Protein AF-A8DW96-F1 (afdb_monomer_lite)

Secondary structure (DSSP, 8-state):
--SEEEEEE---EEE-SSS-EEEE-HHHHHHHHHHHHHHHHHHH-TTSSTT--EEEEEE--TT-HHHHHHHHH--

Sequence (75 aa):
DGDVILGCLISVREKESYDKCGKFFEAGISRAESVIYVIDKINEDPALLPGIKLGYDIRDYCDSPALAMQHAYDF

InterPro domains:
  IPR000337 GPCR, family 3 [PR00248] (1-12)
  IPR000337 GPCR, family 3 [PR00248] (28-43)
  IPR000337 GPCR, family 3 [PR00248] (43-62)
  IPR001828 Receptor, ligand binding region [PF01094] (32-75)
  IPR028082 Periplasmic binding protein-like I [SSF53822] (1-75)
  IPR050726 Metabotropic Glutamate Receptor [PTHR24060] (1-75)

pLDDT: mean 94.91, std 4.93, range [73.0, 98.44]

Foldseek 3Di:
DWPAEAEAEFAQFAAPDLPDGHHGDVVSVVVVVVVVVVLVVQQPDCVHPHPTRYHYDYDHQNPHPVSVVVSVVVD

Organism: Nematostella vectensis (NCBI:txid45351)

Structure (mmCIF, N/CA/C/O backbone):
data_AF-A8DW96-F1
#
_entry.id   AF-A8DW96-F1
#
loop_
_atom_site.group_PDB
_atom_site.id
_atom_site.type_symbol
_atom_site.label_atom_id
_atom_site.label_alt_id
_atom_site.label_comp_id
_atom_site.label_asym_id
_atom_site.label_entity_id
_atom_site.label_seq_id
_atom_site.pdbx_PDB_ins_code
_atom_site.Cartn_x
_atom_site.Cartn_y
_atom_site.Cartn_z
_atom_site.occupancy
_atom_site.B_iso_or_equiv
_atom_site.auth_seq_id
_atom_site.auth_comp_id
_atom_site.auth_asym_id
_atom_site.auth_atom_id
_atom_site.pdbx_PDB_model_num
ATOM 1 N N . ASP A 1 1 ? 1.039 -4.184 10.827 1.00 84.62 1 ASP A N 1
ATOM 2 C CA . ASP A 1 1 ? 0.220 -4.653 11.967 1.00 84.62 1 ASP A CA 1
ATOM 3 C C . ASP A 1 1 ? -1.146 -3.999 11.966 1.00 84.62 1 ASP A C 1
ATOM 5 O O . ASP A 1 1 ? -1.251 -2.810 11.686 1.00 84.62 1 ASP A O 1
ATOM 9 N N . GLY A 1 2 ? -2.174 -4.778 12.272 1.00 95.06 2 GLY A N 1
ATOM 10 C CA . GLY A 1 2 ? -3.581 -4.391 12.272 1.00 95.06 2 GLY A CA 1
ATOM 11 C C . GLY A 1 2 ? -4.436 -5.652 12.377 1.00 95.06 2 GLY A C 1
ATOM 12 O O . GLY A 1 2 ? -3.952 -6.742 12.072 1.00 95.06 2 GLY A O 1
ATOM 13 N N . ASP A 1 3 ? -5.681 -5.509 12.813 1.00 97.88 3 ASP A N 1
ATOM 14 C CA . ASP A 1 3 ? -6.648 -6.610 12.874 1.00 97.88 3 ASP A CA 1
ATOM 15 C C . ASP A 1 3 ? -7.042 -7.077 11.465 1.00 97.88 3 ASP A C 1
ATOM 17 O O . ASP A 1 3 ? -7.309 -8.256 11.236 1.00 97.88 3 ASP A O 1
ATOM 21 N N . VAL A 1 4 ? -7.039 -6.147 10.503 1.00 97.69 4 VAL A N 1
ATOM 22 C CA . VAL A 1 4 ? -7.228 -6.406 9.072 1.00 97.69 4 VAL A CA 1
ATOM 23 C C . VAL A 1 4 ? -6.115 -5.712 8.297 1.00 97.69 4 VAL A C 1
ATOM 25 O O . VAL A 1 4 ? -5.863 -4.525 8.503 1.00 97.69 4 VAL A O 1
ATOM 28 N N . ILE A 1 5 ? -5.458 -6.438 7.392 1.00 98.00 5 ILE A N 1
ATOM 29 C CA . ILE A 1 5 ? -4.371 -5.911 6.560 1.00 98.00 5 ILE A CA 1
ATOM 30 C C . ILE A 1 5 ? -4.862 -5.713 5.127 1.00 98.00 5 ILE A C 1
ATOM 32 O O . ILE A 1 5 ? -5.373 -6.643 4.504 1.00 98.00 5 ILE A O 1
ATOM 36 N N . LEU A 1 6 ? -4.685 -4.505 4.593 1.00 97.25 6 LEU A N 1
ATOM 37 C CA . LEU A 1 6 ? -4.941 -4.194 3.189 1.00 97.25 6 LEU A CA 1
ATOM 38 C C . LEU A 1 6 ? -3.659 -4.379 2.364 1.00 97.25 6 LEU A C 1
ATOM 40 O O . LEU A 1 6 ? -2.714 -3.596 2.482 1.00 97.25 6 LEU A O 1
ATOM 44 N N . GLY A 1 7 ? -3.638 -5.406 1.514 1.00 97.12 7 GLY A N 1
ATOM 45 C CA . GLY A 1 7 ? -2.569 -5.624 0.536 1.00 97.12 7 GLY A CA 1
ATOM 46 C C . GLY A 1 7 ? -2.667 -4.640 -0.634 1.00 97.12 7 GLY A C 1
ATOM 47 O O . GLY A 1 7 ? -3.737 -4.462 -1.218 1.00 97.12 7 GLY A O 1
ATOM 48 N N . CYS A 1 8 ? -1.554 -3.994 -0.978 1.00 97.12 8 CYS A N 1
ATOM 49 C CA . CYS A 1 8 ? -1.488 -2.934 -1.981 1.00 97.12 8 CYS A CA 1
ATOM 50 C C . CYS A 1 8 ? -0.308 -3.151 -2.938 1.00 97.12 8 CYS A C 1
ATOM 52 O O . CYS A 1 8 ? 0.846 -3.177 -2.516 1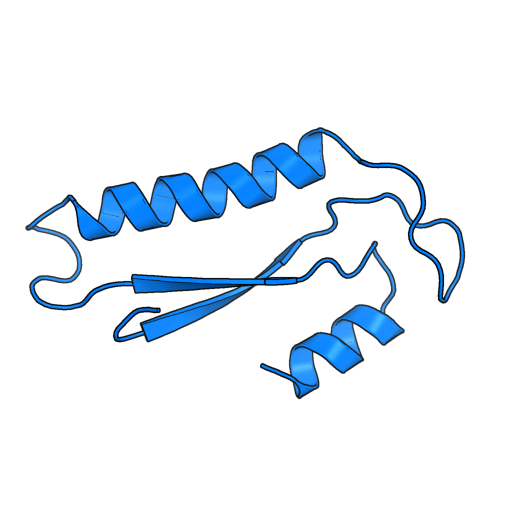.00 97.12 8 CYS A O 1
ATOM 54 N N . LEU A 1 9 ? -0.583 -3.232 -4.243 1.00 97.06 9 LEU A N 1
ATOM 55 C CA . LEU A 1 9 ? 0.447 -3.185 -5.287 1.00 97.06 9 LEU A CA 1
ATOM 56 C C . LEU A 1 9 ? 0.534 -1.767 -5.847 1.00 97.06 9 LEU A C 1
ATOM 58 O O . LEU A 1 9 ? -0.407 -1.284 -6.478 1.00 97.06 9 LEU A O 1
ATOM 62 N N . ILE A 1 10 ? 1.662 -1.095 -5.620 1.00 97.00 10 ILE A N 1
ATOM 63 C CA . ILE A 1 10 ? 1.874 0.293 -6.049 1.00 97.00 10 ILE A CA 1
ATOM 64 C C . ILE A 1 10 ? 3.231 0.396 -6.730 1.00 97.00 10 ILE A C 1
ATOM 66 O O . ILE A 1 10 ? 4.245 0.060 -6.138 1.00 97.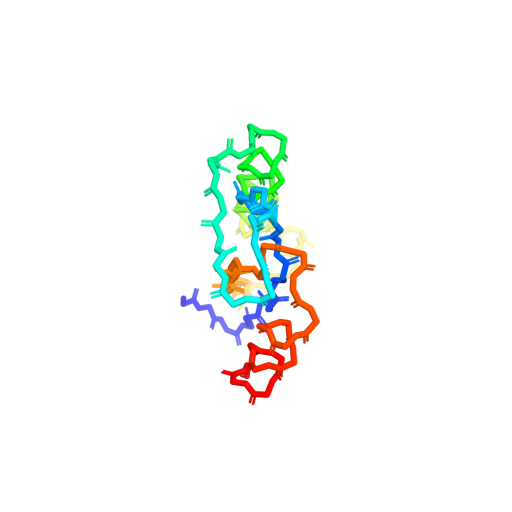00 10 ILE A O 1
ATOM 70 N N . SER A 1 11 ? 3.250 0.894 -7.965 1.00 95.69 11 SER A N 1
ATOM 71 C CA . SER A 1 11 ? 4.488 1.163 -8.697 1.00 95.69 11 SER A CA 1
ATOM 72 C C . SER A 1 11 ? 5.114 2.451 -8.148 1.00 95.69 11 SER A C 1
ATOM 74 O O . SER A 1 11 ? 4.645 3.549 -8.467 1.00 95.69 11 SER A O 1
ATOM 76 N N . VAL A 1 12 ? 6.112 2.329 -7.259 1.00 96.56 12 VAL A N 1
ATOM 77 C CA . VAL A 1 12 ? 6.871 3.484 -6.719 1.00 96.56 12 VAL A CA 1
ATOM 78 C C . VAL A 1 12 ? 8.169 3.733 -7.479 1.00 96.56 12 VAL A C 1
ATOM 80 O O . VAL A 1 12 ? 8.788 4.787 -7.323 1.00 96.56 12 VAL A O 1
ATOM 83 N N . ARG A 1 13 ? 8.569 2.783 -8.325 1.00 95.25 13 ARG A N 1
ATOM 84 C CA . ARG A 1 13 ? 9.673 2.902 -9.275 1.00 95.25 13 ARG A CA 1
ATOM 85 C C . ARG A 1 13 ? 9.173 2.642 -10.689 1.00 95.25 13 ARG A C 1
ATOM 87 O O . ARG A 1 13 ? 8.280 1.833 -10.899 1.00 95.25 13 ARG A O 1
ATOM 94 N N . GLU A 1 14 ? 9.779 3.309 -11.661 1.00 91.38 14 GLU A N 1
ATOM 95 C CA . GLU A 1 14 ? 9.534 3.045 -13.077 1.00 91.38 14 GLU A CA 1
ATOM 96 C C . GLU A 1 14 ? 9.963 1.621 -13.453 1.00 91.38 14 GLU A C 1
ATOM 98 O O . GLU A 1 14 ? 10.828 1.016 -12.814 1.00 91.38 14 GLU A O 1
ATOM 103 N N . LYS A 1 15 ? 9.408 1.092 -14.541 1.00 88.62 15 LYS A N 1
ATOM 104 C CA . LYS A 1 15 ? 9.889 -0.155 -15.132 1.00 88.62 15 LYS A CA 1
ATOM 105 C C . LYS A 1 15 ? 11.173 0.089 -15.925 1.00 88.62 15 LYS A C 1
ATOM 107 O O . LYS A 1 15 ? 11.149 0.840 -16.896 1.00 88.62 15 LYS A O 1
ATOM 112 N N . GLU A 1 16 ? 12.266 -0.586 -15.568 1.00 86.56 16 GLU A N 1
ATOM 113 C CA . GLU A 1 16 ? 13.504 -0.564 -16.365 1.00 86.56 16 GLU A CA 1
ATOM 114 C C . GLU A 1 16 ? 13.572 -1.763 -17.322 1.00 86.56 16 GLU A C 1
ATOM 116 O O . GLU A 1 16 ? 13.784 -1.599 -18.523 1.00 86.56 16 GLU A O 1
ATOM 121 N N . SER A 1 17 ? 13.338 -2.975 -16.812 1.00 82.94 17 SER A N 1
ATOM 122 C CA . SER A 1 17 ? 13.285 -4.214 -17.601 1.00 82.94 17 SER A CA 1
ATOM 123 C C . SER A 1 17 ? 12.187 -5.151 -17.085 1.00 82.94 17 SER A C 1
ATOM 125 O O . SER A 1 17 ? 11.330 -4.762 -16.295 1.00 82.94 17 SER A O 1
ATOM 127 N N . TYR A 1 18 ? 12.155 -6.396 -17.570 1.00 74.00 18 TYR A N 1
ATOM 128 C CA . TYR A 1 18 ? 11.171 -7.392 -17.133 1.00 74.00 18 TYR A CA 1
ATOM 129 C C . TYR A 1 18 ? 11.277 -7.718 -15.629 1.00 74.00 18 TYR A C 1
ATOM 131 O O . TYR A 1 18 ? 10.265 -7.934 -14.964 1.00 74.00 18 TYR A O 1
ATOM 139 N N . ASP A 1 19 ? 12.497 -7.718 -15.102 1.00 73.00 19 ASP A N 1
ATOM 140 C CA . ASP A 1 19 ? 12.886 -8.171 -13.765 1.00 73.00 19 ASP A CA 1
ATOM 141 C C . ASP A 1 19 ? 13.553 -7.076 -12.912 1.00 73.00 19 ASP A C 1
ATOM 143 O O . ASP A 1 19 ? 13.896 -7.326 -11.757 1.00 73.00 19 ASP A O 1
ATOM 147 N N . LYS A 1 20 ? 13.743 -5.866 -13.459 1.00 83.00 20 LYS A N 1
ATOM 148 C CA . LYS A 1 20 ? 14.391 -4.754 -12.755 1.00 83.00 20 LYS A CA 1
ATOM 149 C C . LYS A 1 20 ? 13.509 -3.521 -12.689 1.00 83.00 20 LYS A C 1
ATOM 151 O O . LYS A 1 20 ? 12.983 -3.031 -13.691 1.00 83.00 20 LYS A O 1
ATOM 156 N N . CYS A 1 21 ? 13.416 -3.011 -11.471 1.00 91.56 21 CYS A N 1
ATOM 157 C CA . CYS A 1 21 ? 12.861 -1.710 -11.162 1.00 91.56 21 CYS A CA 1
ATOM 158 C C . CYS A 1 21 ? 13.880 -0.622 -11.483 1.00 91.56 21 CYS A C 1
ATOM 160 O O . CYS A 1 21 ? 15.043 -0.733 -11.096 1.00 91.56 21 CYS A O 1
ATOM 162 N N . GLY A 1 22 ? 13.414 0.433 -12.133 1.00 92.75 22 GLY A N 1
ATOM 163 C CA . GLY A 1 22 ? 14.186 1.621 -12.442 1.00 92.75 22 GLY A CA 1
ATOM 164 C C . GLY A 1 22 ? 14.182 2.635 -11.304 1.00 92.75 22 GLY A C 1
ATOM 165 O O . GLY A 1 22 ? 14.202 2.305 -10.114 1.00 92.75 22 GLY A O 1
ATOM 166 N N . LYS A 1 23 ? 14.183 3.911 -11.687 1.00 95.50 23 LYS A N 1
ATOM 167 C CA . LYS A 1 23 ? 14.250 5.038 -10.753 1.00 95.50 23 LYS A CA 1
ATOM 168 C C . LYS A 1 23 ? 12.930 5.231 -10.022 1.00 95.50 23 LYS A C 1
ATOM 170 O O . LYS A 1 23 ? 11.880 4.814 -10.497 1.00 95.50 23 LYS A O 1
ATOM 175 N N . PHE A 1 24 ? 12.991 5.903 -8.877 1.00 95.50 24 PHE A N 1
ATOM 176 C CA . PHE A 1 24 ? 11.792 6.312 -8.158 1.00 95.50 24 PHE A CA 1
ATOM 177 C C . PHE A 1 24 ? 10.910 7.223 -9.005 1.00 95.50 24 PHE A C 1
ATOM 179 O O . PHE A 1 24 ? 11.395 8.128 -9.684 1.00 95.50 24 PHE A O 1
ATOM 186 N N . PHE A 1 25 ? 9.610 6.983 -8.903 1.00 93.88 25 PHE A N 1
ATOM 187 C CA . PHE A 1 25 ? 8.564 7.759 -9.532 1.00 93.88 25 PHE A CA 1
ATOM 188 C C . PHE A 1 25 ? 7.785 8.496 -8.444 1.00 93.88 25 PHE A C 1
ATOM 190 O O . PHE A 1 25 ? 7.075 7.877 -7.650 1.00 93.88 25 PHE A O 1
ATOM 197 N N . GLU A 1 26 ? 7.907 9.823 -8.404 1.00 96.31 26 GLU A N 1
ATOM 198 C CA . GLU A 1 26 ? 7.331 10.662 -7.341 1.00 96.31 26 GLU A CA 1
ATOM 199 C C . GLU A 1 26 ? 5.831 10.422 -7.155 1.00 96.31 26 GLU A C 1
ATOM 201 O O . GLU A 1 26 ? 5.369 10.224 -6.035 1.00 96.31 26 GLU A O 1
ATOM 206 N N . ALA A 1 27 ? 5.069 10.331 -8.250 1.00 95.44 27 ALA A N 1
ATOM 207 C CA . ALA A 1 27 ? 3.636 10.061 -8.164 1.00 95.44 27 ALA A CA 1
ATOM 208 C C . ALA A 1 27 ? 3.333 8.658 -7.612 1.00 95.44 27 ALA A C 1
ATOM 210 O O . ALA A 1 27 ? 2.282 8.444 -7.015 1.00 95.44 27 ALA A O 1
ATOM 211 N N . GLY A 1 28 ? 4.226 7.688 -7.813 1.00 96.00 28 GLY A N 1
ATOM 212 C CA . GLY A 1 28 ? 4.141 6.370 -7.190 1.00 96.00 28 GLY A CA 1
ATOM 213 C C . GLY A 1 28 ? 4.301 6.449 -5.674 1.00 96.00 28 GLY A C 1
ATOM 214 O O . GLY A 1 28 ? 3.457 5.939 -4.939 1.00 96.00 28 GLY A O 1
ATOM 215 N N . ILE A 1 29 ? 5.318 7.178 -5.212 1.00 96.75 29 ILE A N 1
ATOM 216 C CA . ILE A 1 29 ? 5.546 7.436 -3.783 1.00 96.75 29 ILE A CA 1
ATOM 217 C C . ILE A 1 29 ? 4.342 8.163 -3.174 1.00 96.75 29 ILE A C 1
ATOM 219 O O . ILE A 1 29 ? 3.812 7.718 -2.162 1.00 96.75 29 ILE A O 1
ATOM 223 N N . SER A 1 30 ? 3.833 9.217 -3.822 1.00 98.00 30 SER A N 1
ATOM 224 C CA . SER A 1 30 ? 2.646 9.932 -3.337 1.00 98.00 30 SER A CA 1
ATOM 225 C C . SER A 1 30 ? 1.413 9.031 -3.212 1.00 98.00 30 SER A C 1
ATOM 227 O O . SER A 1 30 ? 0.608 9.232 -2.305 1.00 98.00 30 SER A O 1
ATOM 229 N N . ARG A 1 31 ? 1.251 8.022 -4.082 1.00 97.44 31 ARG A N 1
ATOM 230 C CA . ARG A 1 31 ? 0.164 7.033 -3.957 1.00 97.44 31 ARG A CA 1
ATOM 231 C C . ARG A 1 31 ? 0.354 6.132 -2.740 1.00 97.44 31 ARG A C 1
ATOM 233 O O . ARG A 1 31 ? -0.619 5.900 -2.032 1.00 97.44 31 ARG A O 1
ATOM 240 N N . ALA A 1 32 ? 1.575 5.661 -2.487 1.00 97.75 32 ALA A N 1
ATOM 241 C CA . ALA A 1 32 ? 1.876 4.861 -1.300 1.00 97.75 32 ALA A CA 1
ATOM 242 C C . ALA A 1 32 ? 1.608 5.656 -0.012 1.00 97.75 32 ALA A C 1
ATOM 244 O O . ALA A 1 32 ? 0.856 5.196 0.844 1.00 97.75 32 ALA A O 1
ATOM 245 N N . GLU A 1 33 ? 2.108 6.891 0.066 1.00 98.12 33 GLU A N 1
ATOM 246 C CA . GLU A 1 33 ? 1.848 7.800 1.189 1.00 98.12 33 GLU A CA 1
ATOM 247 C C . GLU A 1 33 ? 0.352 8.093 1.367 1.00 98.12 33 GLU A C 1
ATOM 249 O O . GLU A 1 33 ? -0.142 8.153 2.488 1.00 98.12 33 GLU A O 1
ATOM 254 N N . SER A 1 34 ? -0.404 8.218 0.270 1.00 98.44 34 SER A N 1
ATOM 255 C CA . SER A 1 34 ? -1.855 8.438 0.341 1.00 98.44 34 SER A CA 1
ATOM 256 C C . SER A 1 34 ? -2.592 7.251 0.963 1.00 98.44 34 SER A C 1
ATOM 258 O O . SER A 1 34 ? -3.54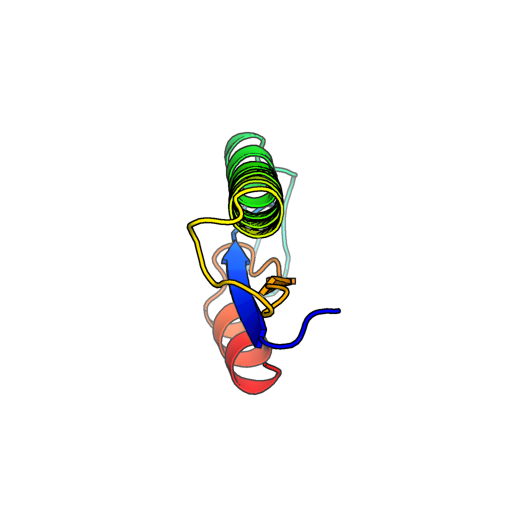3 7.459 1.712 1.00 98.44 34 SER A O 1
ATOM 260 N N . VAL A 1 35 ? -2.164 6.013 0.685 1.00 98.00 35 VAL A N 1
ATOM 261 C CA . VAL A 1 35 ? -2.740 4.817 1.322 1.00 98.00 35 VAL A CA 1
ATOM 262 C C . VAL A 1 35 ? -2.471 4.826 2.823 1.00 98.00 35 VAL A C 1
ATOM 264 O O . VAL A 1 35 ? -3.405 4.634 3.600 1.00 98.00 35 VAL A O 1
ATOM 267 N N . ILE A 1 36 ? -1.228 5.101 3.224 1.00 98.19 36 ILE A N 1
ATOM 268 C CA . ILE A 1 36 ? -0.834 5.188 4.638 1.00 98.19 36 ILE A CA 1
ATOM 269 C C . ILE A 1 36 ? -1.671 6.261 5.341 1.00 98.19 36 ILE A C 1
ATOM 271 O O . ILE A 1 36 ? -2.355 5.974 6.321 1.00 98.19 36 ILE A O 1
ATOM 275 N N . TYR A 1 37 ? -1.713 7.467 4.770 1.00 98.44 37 TYR A N 1
ATOM 276 C CA . TYR A 1 37 ? -2.469 8.592 5.312 1.00 98.44 37 TYR A CA 1
ATOM 277 C C . TYR A 1 37 ? -3.962 8.280 5.474 1.00 98.44 37 TYR A C 1
ATOM 279 O O . TYR A 1 37 ? -4.556 8.602 6.502 1.00 98.44 37 TYR A O 1
ATOM 287 N N . VAL A 1 38 ? -4.590 7.656 4.472 1.00 98.25 38 VAL A N 1
ATOM 288 C CA . VAL A 1 38 ? -6.018 7.309 4.535 1.00 98.25 38 VAL A CA 1
ATOM 289 C C . VAL A 1 38 ? -6.285 6.254 5.605 1.00 98.25 38 VAL A C 1
ATOM 291 O O . VAL A 1 38 ? -7.271 6.374 6.329 1.00 98.25 38 VAL A O 1
ATOM 294 N N . ILE A 1 39 ? -5.419 5.250 5.740 1.00 98.31 39 ILE A N 1
ATOM 295 C CA . ILE A 1 39 ? -5.561 4.223 6.779 1.00 98.31 39 ILE A CA 1
ATOM 296 C C . ILE A 1 39 ? -5.427 4.838 8.172 1.00 98.31 39 ILE A C 1
ATOM 298 O O . ILE A 1 39 ? -6.247 4.540 9.040 1.00 98.31 39 ILE A O 1
ATOM 302 N N . ASP A 1 40 ? -4.469 5.742 8.371 1.00 98.06 40 ASP A N 1
ATOM 303 C CA . ASP A 1 40 ? -4.325 6.466 9.635 1.00 98.06 40 ASP A CA 1
ATOM 304 C C . ASP A 1 40 ? -5.578 7.293 9.942 1.00 98.06 40 ASP A C 1
ATOM 306 O O . ASP A 1 40 ? -6.104 7.232 11.052 1.00 98.06 40 ASP A O 1
ATOM 310 N N . LYS A 1 41 ? -6.134 7.988 8.941 1.00 98.44 41 LYS A N 1
ATOM 311 C CA . LYS A 1 41 ? -7.377 8.755 9.108 1.00 98.44 41 LYS A CA 1
ATOM 312 C C . LYS A 1 41 ? -8.578 7.882 9.459 1.00 98.44 41 LYS A C 1
ATOM 314 O O . LYS A 1 41 ? -9.388 8.303 10.276 1.00 98.44 41 LYS A O 1
ATOM 319 N N . ILE A 1 42 ? -8.691 6.689 8.873 1.00 98.38 42 ILE A N 1
ATOM 320 C CA . ILE A 1 42 ? -9.757 5.735 9.212 1.00 98.38 42 ILE A CA 1
ATOM 321 C C . ILE A 1 42 ? -9.587 5.235 10.649 1.00 98.38 42 ILE A C 1
ATOM 323 O O . ILE A 1 42 ? -10.553 5.228 11.398 1.00 98.38 42 ILE A O 1
ATOM 327 N N . ASN A 1 43 ? -8.368 4.868 11.047 1.00 98.25 43 ASN A N 1
ATOM 328 C CA . ASN A 1 43 ? -8.084 4.378 12.398 1.00 98.25 43 ASN A CA 1
ATOM 329 C C . ASN A 1 43 ? -8.299 5.444 13.491 1.00 98.25 43 ASN A C 1
ATOM 331 O O . ASN A 1 43 ? -8.556 5.098 14.643 1.00 98.25 43 ASN A O 1
ATOM 335 N N . GLU A 1 44 ? -8.163 6.729 13.153 1.00 98.06 44 GLU A N 1
ATOM 336 C CA . GLU A 1 44 ? -8.410 7.860 14.057 1.00 98.06 44 GLU A CA 1
ATOM 337 C C . GLU A 1 44 ? -9.896 8.239 14.176 1.00 98.06 44 GLU A C 1
ATOM 339 O O . GLU A 1 44 ? -10.271 8.912 15.139 1.00 98.06 44 GLU A O 1
ATOM 344 N N . ASP A 1 45 ? -10.742 7.840 13.219 1.00 98.12 45 ASP A N 1
ATOM 345 C CA . ASP A 1 45 ? -12.161 8.198 13.198 1.00 98.12 45 ASP A CA 1
ATOM 346 C C . ASP A 1 45 ? -13.004 7.161 13.965 1.00 98.12 45 ASP A C 1
ATOM 348 O O . ASP A 1 45 ? -13.228 6.055 13.474 1.00 98.12 45 ASP A O 1
ATOM 352 N N . PRO A 1 46 ? -13.559 7.500 15.144 1.00 96.06 46 PRO A N 1
ATOM 353 C CA . PRO A 1 46 ? -14.345 6.556 15.938 1.00 96.06 46 PRO A CA 1
ATOM 354 C C . PRO A 1 46 ? -15.668 6.138 15.273 1.00 96.06 46 PRO A C 1
ATOM 356 O O . PRO A 1 46 ? -16.303 5.191 15.740 1.00 96.06 46 PRO A O 1
ATOM 359 N N . ALA A 1 47 ? -16.118 6.836 14.225 1.00 98.19 47 ALA A N 1
ATOM 360 C CA . ALA A 1 47 ? -17.298 6.454 13.455 1.00 98.19 47 ALA A CA 1
ATOM 361 C C . ALA A 1 47 ? -16.992 5.395 12.381 1.00 98.19 47 ALA A C 1
ATOM 363 O O . ALA A 1 47 ? -17.913 4.712 11.924 1.00 98.19 47 ALA A O 1
ATOM 364 N N . LEU A 1 48 ? -15.727 5.241 11.978 1.00 97.50 48 LEU A N 1
ATOM 365 C CA . LEU A 1 48 ? -15.302 4.304 10.944 1.00 97.50 48 LEU A CA 1
ATOM 366 C C . LEU A 1 48 ? -14.592 3.106 11.579 1.00 97.50 48 LEU A C 1
ATOM 368 O O . LEU A 1 48 ? -13.569 3.247 12.230 1.00 97.50 48 LEU A O 1
ATOM 372 N N . LEU A 1 49 ? -15.132 1.904 11.354 1.00 97.12 49 LEU A N 1
ATOM 373 C CA . LEU A 1 49 ? -14.557 0.638 11.838 1.00 97.12 49 LEU A CA 1
ATOM 374 C C . LEU A 1 49 ? -14.236 0.633 13.354 1.00 97.12 49 LEU A C 1
ATOM 376 O O . LEU A 1 49 ? -13.116 0.313 13.755 1.00 97.12 49 LEU A O 1
ATOM 380 N N . PRO A 1 50 ? -15.212 0.946 14.228 1.00 96.94 50 PRO A N 1
ATOM 381 C CA . PRO A 1 50 ? -14.960 1.056 15.660 1.00 96.94 50 PRO A CA 1
ATOM 382 C C . PRO A 1 50 ? -14.437 -0.263 16.244 1.00 96.94 50 PRO A C 1
ATOM 384 O O . PRO A 1 50 ? -15.050 -1.319 16.086 1.00 96.94 50 PRO A O 1
ATOM 387 N N . GLY A 1 51 ? -13.311 -0.183 16.956 1.00 96.00 51 GLY A N 1
ATOM 388 C CA . GLY A 1 51 ? -12.670 -1.339 17.589 1.00 96.00 51 GLY A CA 1
ATOM 389 C C . GLY A 1 51 ? -11.886 -2.246 16.636 1.00 96.00 51 GLY A C 1
ATOM 390 O O . GLY A 1 51 ? -11.476 -3.321 17.063 1.00 96.00 51 GLY A O 1
ATOM 391 N N . ILE A 1 52 ? -11.677 -1.832 15.382 1.00 97.94 52 ILE A N 1
ATOM 392 C CA . ILE A 1 52 ? -10.854 -2.536 14.393 1.00 97.94 52 ILE A CA 1
ATOM 393 C C . ILE A 1 52 ? -9.733 -1.599 13.944 1.00 97.94 52 ILE A C 1
ATOM 395 O O . ILE A 1 52 ? -9.992 -0.498 13.466 1.00 97.94 5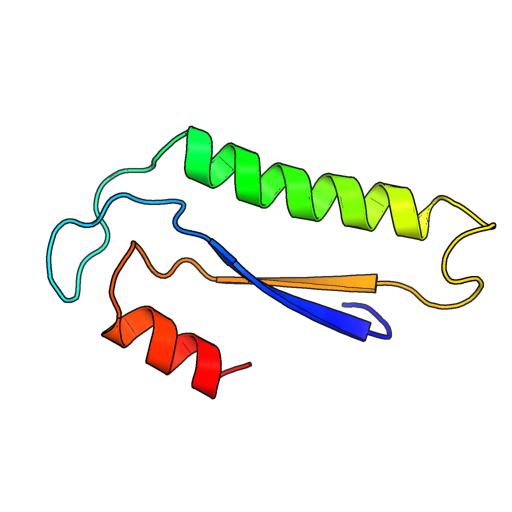2 ILE A O 1
ATOM 399 N N . LYS A 1 53 ? -8.484 -2.052 14.041 1.00 98.06 53 LYS A N 1
ATOM 400 C CA . LYS A 1 53 ? -7.323 -1.354 13.492 1.00 98.06 53 LYS A CA 1
ATOM 401 C C . LYS A 1 53 ? -6.996 -1.890 12.103 1.00 98.06 53 LYS A C 1
ATOM 403 O O . LYS A 1 53 ? -6.591 -3.043 11.955 1.00 98.06 53 LYS A O 1
ATOM 408 N N . LEU A 1 54 ? -7.097 -1.045 11.086 1.00 98.38 54 LEU A N 1
ATOM 409 C CA . LEU A 1 54 ? -6.572 -1.343 9.759 1.00 98.38 54 LEU A CA 1
ATOM 410 C C . LEU A 1 54 ? -5.044 -1.229 9.741 1.00 98.38 54 LEU A C 1
ATOM 412 O O . LEU A 1 54 ? -4.466 -0.286 10.283 1.00 98.38 54 LEU A O 1
ATOM 416 N N . GLY A 1 55 ? -4.399 -2.176 9.071 1.00 98.19 55 GLY A N 1
ATOM 417 C CA . GLY A 1 55 ? -3.003 -2.099 8.659 1.00 98.19 55 GLY A CA 1
ATOM 418 C C . GLY A 1 55 ? -2.871 -2.218 7.142 1.00 98.19 55 GLY A C 1
ATOM 419 O O . GLY A 1 55 ? -3.853 -2.404 6.423 1.00 98.19 55 GLY A O 1
ATOM 420 N N . TYR A 1 56 ? -1.640 -2.146 6.651 1.00 97.94 56 TYR A N 1
ATOM 421 C CA . TYR A 1 56 ? -1.324 -2.254 5.229 1.00 97.94 56 TYR A CA 1
ATOM 422 C C . TYR A 1 56 ? -0.077 -3.105 4.985 1.00 97.94 56 TYR A C 1
ATOM 424 O O . TYR A 1 56 ? 0.810 -3.180 5.836 1.00 97.94 56 TYR A O 1
ATOM 432 N N . ASP A 1 57 ? -0.015 -3.702 3.796 1.00 97.62 57 ASP A N 1
ATOM 433 C CA . ASP A 1 57 ? 1.182 -4.299 3.197 1.00 97.62 57 ASP A CA 1
ATOM 434 C C . ASP A 1 57 ? 1.318 -3.732 1.775 1.00 97.62 57 ASP A C 1
ATOM 436 O O . ASP A 1 57 ? 0.556 -4.090 0.876 1.00 97.62 57 ASP A O 1
ATOM 440 N N . ILE A 1 58 ? 2.232 -2.773 1.589 1.00 97.31 58 ILE A N 1
ATOM 441 C CA . ILE A 1 58 ? 2.454 -2.092 0.308 1.00 97.31 58 ILE A CA 1
ATOM 442 C C . ILE A 1 58 ? 3.703 -2.678 -0.345 1.00 97.31 58 ILE A C 1
ATOM 444 O O . ILE A 1 58 ? 4.802 -2.574 0.203 1.00 97.31 58 ILE A O 1
ATOM 448 N N . ARG A 1 59 ? 3.546 -3.241 -1.545 1.00 96.69 59 ARG A N 1
ATOM 449 C CA . ARG A 1 59 ? 4.638 -3.854 -2.309 1.00 96.69 59 ARG A CA 1
ATOM 450 C C . ARG A 1 59 ? 4.813 -3.179 -3.658 1.00 96.69 59 ARG A C 1
ATOM 452 O O . ARG A 1 59 ? 3.849 -2.899 -4.374 1.00 96.69 59 ARG A O 1
ATOM 459 N N . ASP A 1 60 ? 6.071 -2.929 -3.996 1.00 95.62 60 ASP A N 1
ATOM 460 C CA . ASP A 1 60 ? 6.444 -2.309 -5.257 1.00 95.62 60 ASP A CA 1
ATOM 461 C C . ASP A 1 60 ? 6.663 -3.346 -6.349 1.00 95.62 60 ASP A C 1
ATOM 463 O O . ASP A 1 60 ? 7.588 -4.150 -6.271 1.00 95.62 60 ASP A O 1
ATOM 467 N N . TYR A 1 61 ? 5.827 -3.288 -7.381 1.00 95.19 61 TYR A N 1
ATOM 468 C CA . TYR A 1 61 ? 5.867 -4.225 -8.501 1.00 95.19 61 TYR A CA 1
ATOM 469 C C . TYR A 1 61 ? 6.465 -3.626 -9.780 1.00 95.19 61 TYR A C 1
ATOM 471 O O . TYR A 1 61 ? 6.625 -4.355 -10.761 1.00 95.19 61 TYR A O 1
ATOM 479 N N . CYS A 1 62 ? 6.795 -2.326 -9.788 1.00 93.31 62 CYS A N 1
ATOM 480 C CA . CYS A 1 62 ? 7.508 -1.647 -10.879 1.00 93.31 62 CYS A CA 1
ATOM 481 C C . CYS A 1 62 ? 6.901 -1.869 -12.279 1.00 93.31 62 CYS A C 1
ATOM 483 O O . CYS A 1 62 ? 7.627 -2.048 -13.258 1.00 93.31 62 CYS A O 1
ATOM 485 N N . ASP A 1 63 ? 5.570 -1.972 -12.372 1.00 92.19 63 ASP A N 1
ATOM 486 C CA . ASP A 1 63 ? 4.827 -2.318 -13.596 1.00 92.19 63 ASP A CA 1
ATOM 487 C C . ASP A 1 63 ? 5.296 -3.621 -14.293 1.00 92.19 63 ASP A C 1
ATOM 489 O O . ASP A 1 63 ? 5.144 -3.822 -15.510 1.00 92.19 63 ASP A O 1
ATOM 493 N N . SER A 1 64 ? 5.870 -4.549 -13.521 1.00 92.56 64 SER A N 1
ATOM 494 C CA . SER A 1 64 ? 6.215 -5.899 -13.963 1.00 92.56 64 SER A CA 1
ATOM 495 C C . SER A 1 64 ? 5.096 -6.886 -13.613 1.00 92.56 64 SER A C 1
ATOM 497 O O . SER A 1 64 ? 4.825 -7.115 -12.432 1.00 92.56 64 SER A O 1
ATOM 499 N N . PRO A 1 65 ? 4.469 -7.541 -14.612 1.00 92.25 65 PRO A N 1
ATOM 500 C CA . PRO A 1 65 ? 3.469 -8.579 -14.359 1.00 92.25 65 PRO A CA 1
ATOM 501 C C . PRO A 1 65 ? 4.009 -9.760 -13.544 1.00 92.25 65 PRO A C 1
ATOM 503 O O . PRO A 1 65 ? 3.266 -10.354 -12.769 1.00 92.25 65 PRO A O 1
ATOM 506 N N . ALA A 1 66 ? 5.297 -10.091 -13.694 1.00 92.12 66 ALA A N 1
ATOM 507 C CA . ALA A 1 66 ? 5.931 -11.171 -12.944 1.00 92.12 66 ALA A CA 1
ATOM 508 C C . ALA A 1 66 ? 6.052 -10.824 -11.454 1.00 92.12 66 ALA A C 1
ATOM 510 O O . ALA A 1 66 ? 5.668 -11.631 -10.612 1.00 92.12 66 ALA A O 1
ATOM 511 N N . LEU A 1 67 ? 6.50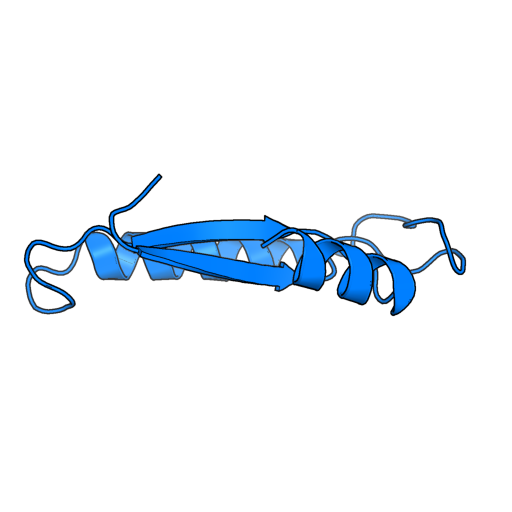9 -9.606 -11.134 1.00 92.44 67 LEU A N 1
ATOM 512 C CA . LEU A 1 67 ? 6.577 -9.133 -9.748 1.00 92.44 67 LEU A CA 1
ATOM 513 C C . LEU A 1 67 ? 5.180 -8.976 -9.145 1.00 92.44 67 LEU A C 1
ATOM 515 O O . LEU A 1 67 ? 4.960 -9.387 -8.012 1.00 92.44 67 LEU A O 1
ATOM 519 N N . ALA A 1 68 ? 4.214 -8.452 -9.907 1.00 94.19 68 ALA A N 1
ATOM 520 C CA . ALA A 1 68 ? 2.828 -8.354 -9.454 1.00 94.19 68 ALA A CA 1
ATOM 521 C C . ALA A 1 68 ? 2.248 -9.730 -9.100 1.00 94.19 68 ALA A C 1
ATOM 523 O O . ALA A 1 68 ? 1.634 -9.879 -8.048 1.00 94.19 68 ALA A O 1
ATOM 524 N N . MET A 1 69 ? 2.474 -10.739 -9.948 1.00 95.25 69 MET A N 1
ATOM 525 C CA . MET A 1 69 ? 2.024 -12.109 -9.695 1.00 95.25 69 MET A CA 1
ATOM 526 C C . MET A 1 69 ? 2.728 -12.729 -8.487 1.00 95.25 69 MET A C 1
ATOM 528 O O . MET A 1 69 ? 2.064 -13.354 -7.666 1.00 95.25 69 MET A O 1
ATOM 532 N N . GLN A 1 70 ? 4.042 -12.528 -8.354 1.00 94.25 70 GLN A N 1
ATOM 533 C CA . GLN A 1 70 ? 4.798 -13.000 -7.196 1.00 94.25 70 GLN A CA 1
ATOM 534 C C . GLN A 1 70 ? 4.257 -12.378 -5.901 1.00 94.25 70 GLN A C 1
ATOM 536 O O . GLN A 1 70 ? 3.916 -13.094 -4.968 1.00 94.25 70 GLN A O 1
ATOM 541 N N . HIS A 1 71 ? 4.093 -11.056 -5.858 1.00 95.6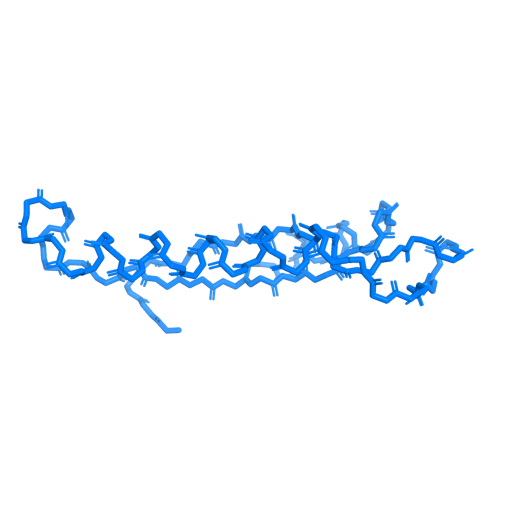2 71 HIS A N 1
ATOM 542 C CA . HIS A 1 71 ? 3.564 -10.374 -4.680 1.00 95.62 71 HIS A CA 1
ATOM 543 C C . HIS A 1 71 ? 2.116 -10.749 -4.373 1.00 95.62 71 HIS A C 1
ATOM 545 O O . HIS A 1 71 ? 1.788 -10.912 -3.206 1.00 95.62 71 HIS A O 1
ATOM 551 N N . ALA A 1 72 ? 1.271 -10.917 -5.394 1.00 95.50 72 ALA A N 1
ATOM 552 C CA . ALA A 1 72 ? -0.110 -11.351 -5.211 1.00 95.50 72 ALA A CA 1
ATOM 553 C C . ALA A 1 72 ? -0.214 -12.776 -4.648 1.00 95.50 72 ALA A C 1
ATOM 555 O O . ALA A 1 72 ? -1.169 -13.073 -3.939 1.00 95.50 72 ALA A O 1
ATOM 556 N N . TYR A 1 73 ? 0.747 -13.645 -4.968 1.00 96.31 73 TYR A N 1
ATOM 557 C CA . TYR A 1 73 ? 0.853 -14.980 -4.379 1.00 96.31 73 TYR A CA 1
ATOM 558 C C . TYR A 1 73 ? 1.360 -14.942 -2.927 1.00 96.31 73 TYR A C 1
ATOM 560 O O . TYR A 1 73 ? 0.977 -15.786 -2.125 1.00 96.31 73 TYR A O 1
ATOM 568 N N . ASP A 1 74 ? 2.212 -13.967 -2.605 1.00 95.19 74 ASP A N 1
ATOM 569 C CA . ASP A 1 74 ? 2.857 -13.811 -1.298 1.00 95.19 74 ASP A CA 1
ATOM 570 C C . ASP A 1 74 ? 2.053 -12.955 -0.285 1.00 95.19 74 ASP A C 1
ATOM 572 O O . ASP A 1 74 ? 2.568 -12.686 0.808 1.00 95.19 74 ASP A O 1
ATOM 576 N N . PHE A 1 75 ? 0.877 -12.431 -0.648 1.00 92.50 75 PHE A N 1
ATOM 577 C CA . PHE A 1 75 ? -0.041 -11.762 0.290 1.00 92.50 75 PHE A CA 1
ATOM 578 C C . PHE A 1 75 ? -0.794 -12.792 1.136 1.00 92.50 75 PHE A C 1
ATOM 580 O O . PHE A 1 75 ? -0.914 -12.551 2.358 1.00 92.50 75 PHE A O 1
#

Radius of gyration: 14.31 Å; chains: 1; bounding box: 32×26×35 Å